Protein AF-A0A0C9RW47-F1 (afdb_monomer)

Structure (mmCIF, N/CA/C/O backbone):
data_AF-A0A0C9RW47-F1
#
_entry.id   AF-A0A0C9RW47-F1
#
loop_
_atom_site.group_PDB
_atom_site.id
_atom_site.type_symbol
_atom_site.label_atom_id
_atom_site.label_alt_id
_atom_site.label_comp_id
_atom_site.label_asym_id
_atom_site.label_entity_id
_atom_site.label_seq_id
_atom_site.pdbx_PDB_ins_code
_atom_site.Cartn_x
_atom_site.Cartn_y
_atom_site.Cartn_z
_atom_site.occupancy
_atom_site.B_iso_or_equiv
_atom_site.auth_seq_id
_atom_site.auth_comp_id
_atom_site.auth_asym_id
_atom_site.auth_atom_id
_atom_site.pdbx_PDB_model_num
ATOM 1 N N . MET A 1 1 ? -13.823 -13.206 30.958 1.00 59.66 1 MET A N 1
ATOM 2 C CA . MET A 1 1 ? -12.881 -13.662 29.910 1.00 59.66 1 MET A CA 1
ATOM 3 C C . MET A 1 1 ? -13.119 -12.969 28.564 1.00 59.66 1 MET A C 1
ATOM 5 O O . MET A 1 1 ? -12.233 -12.263 28.107 1.00 59.66 1 MET A O 1
ATOM 9 N N . TRP A 1 2 ? -14.327 -13.037 27.989 1.00 63.62 2 TRP A N 1
ATOM 10 C CA . TRP A 1 2 ? -14.666 -12.425 26.684 1.00 63.62 2 TRP A CA 1
ATOM 11 C C . TRP A 1 2 ? -14.399 -10.908 26.569 1.00 63.62 2 TRP A C 1
ATOM 13 O O . TRP A 1 2 ? -13.979 -10.423 25.523 1.00 63.62 2 TRP A O 1
ATOM 23 N N . LYS A 1 3 ? -14.598 -10.149 27.659 1.00 67.50 3 LYS A N 1
ATOM 24 C CA . LYS A 1 3 ? -14.326 -8.699 27.710 1.00 67.50 3 LYS A CA 1
ATOM 25 C C . LYS A 1 3 ? -12.837 -8.359 27.556 1.00 67.50 3 LYS A C 1
ATOM 27 O O . LYS A 1 3 ? -12.505 -7.455 26.803 1.00 67.50 3 LYS A O 1
ATOM 32 N N . MET A 1 4 ? -11.957 -9.112 28.220 1.00 70.50 4 MET A N 1
ATOM 33 C CA . MET A 1 4 ? -10.505 -8.908 28.138 1.00 70.50 4 MET A CA 1
ATOM 34 C C . MET A 1 4 ? -9.957 -9.294 26.762 1.00 70.50 4 MET A C 1
ATOM 36 O O . MET A 1 4 ? -9.106 -8.587 26.233 1.00 70.50 4 MET A O 1
ATOM 40 N N . LEU A 1 5 ? -10.500 -10.353 26.149 1.00 67.38 5 LEU A N 1
ATOM 41 C CA . LEU A 1 5 ? -10.159 -10.739 24.778 1.00 67.38 5 LEU A CA 1
ATOM 42 C C . LEU A 1 5 ? -10.554 -9.645 23.775 1.00 67.38 5 LEU A C 1
ATOM 44 O O . LEU A 1 5 ? -9.755 -9.291 22.918 1.00 67.38 5 LEU A O 1
ATOM 48 N N . ARG A 1 6 ? -11.747 -9.050 23.918 1.00 69.00 6 ARG A N 1
ATOM 49 C CA . ARG A 1 6 ? -12.183 -7.920 23.080 1.00 69.00 6 ARG A CA 1
ATOM 50 C C . ARG A 1 6 ? -11.262 -6.708 23.214 1.00 69.00 6 ARG A C 1
ATOM 52 O O . ARG A 1 6 ? -10.883 -6.137 22.201 1.00 69.00 6 ARG A O 1
ATOM 59 N N . SER A 1 7 ? -10.880 -6.342 24.439 1.00 71.25 7 SER A N 1
ATOM 60 C CA . SER A 1 7 ? -9.948 -5.234 24.687 1.00 71.25 7 SER A CA 1
ATOM 61 C C . SER A 1 7 ? -8.544 -5.519 24.150 1.00 71.25 7 SER A C 1
ATOM 63 O O . SER A 1 7 ? -7.921 -4.632 23.576 1.00 71.25 7 SER A O 1
ATOM 65 N N . CYS A 1 8 ? -8.055 -6.754 24.293 1.00 69.06 8 CYS A N 1
ATOM 66 C CA . CYS A 1 8 ? -6.771 -7.179 23.740 1.00 69.06 8 CYS A CA 1
ATOM 67 C C . CYS A 1 8 ? -6.781 -7.108 22.208 1.00 69.06 8 CYS A C 1
ATOM 69 O O . CYS A 1 8 ? -5.917 -6.461 21.626 1.00 69.06 8 CYS A O 1
ATOM 71 N N . LEU A 1 9 ? -7.808 -7.673 21.567 1.00 67.50 9 LEU A N 1
ATOM 72 C CA . LEU A 1 9 ? -7.975 -7.612 20.117 1.00 67.50 9 LEU A CA 1
ATOM 73 C C . LEU A 1 9 ? -8.092 -6.171 19.621 1.00 67.50 9 LEU A C 1
ATOM 75 O O . LEU A 1 9 ? -7.437 -5.823 18.650 1.00 67.50 9 LEU A O 1
ATOM 79 N N . GLN A 1 10 ? -8.853 -5.313 20.303 1.00 70.19 10 GLN A N 1
ATOM 80 C CA . GLN A 1 10 ? -9.004 -3.906 19.927 1.00 70.19 10 GLN A CA 1
ATOM 81 C C . GLN A 1 10 ? -7.677 -3.132 20.012 1.00 70.19 10 GLN A C 1
ATOM 83 O O . GLN A 1 10 ? -7.368 -2.346 19.118 1.00 70.19 10 GLN A O 1
ATOM 88 N N . SER A 1 11 ? -6.871 -3.377 21.048 1.00 70.06 11 SER A N 1
ATOM 89 C CA . SER A 1 11 ? -5.541 -2.772 21.198 1.00 70.06 11 SER A CA 1
ATOM 90 C C . SER A 1 11 ? -4.557 -3.272 20.141 1.00 70.06 11 SER A C 1
ATOM 92 O O . SER A 1 11 ? -3.880 -2.463 19.508 1.00 70.06 11 SER A O 1
ATOM 94 N N . THR A 1 12 ? -4.508 -4.584 19.902 1.00 70.00 12 THR A N 1
ATOM 95 C CA . THR A 1 12 ? -3.640 -5.178 18.877 1.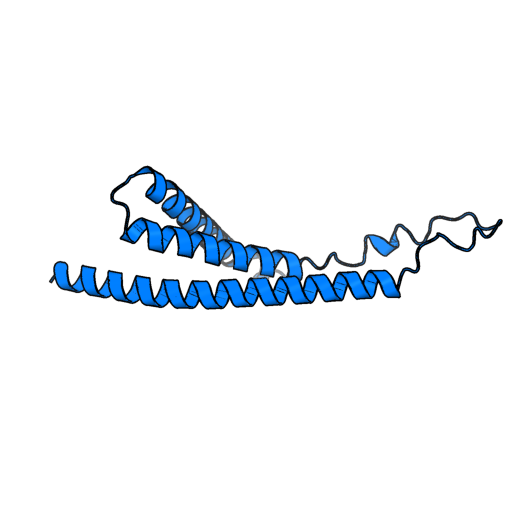00 70.00 12 THR A CA 1
ATOM 96 C C . THR A 1 12 ? -4.027 -4.688 17.488 1.00 70.00 12 THR A C 1
ATOM 98 O O . THR A 1 12 ? -3.155 -4.265 16.735 1.00 70.00 12 THR A O 1
ATOM 101 N N . LEU A 1 13 ? -5.325 -4.652 17.168 1.00 72.00 13 LEU A N 1
ATOM 102 C CA . LEU A 1 13 ? -5.812 -4.139 15.890 1.00 72.00 13 LEU A CA 1
ATOM 103 C C . LEU A 1 13 ? -5.394 -2.677 15.701 1.00 72.00 13 LEU A C 1
ATOM 105 O O . LEU A 1 13 ? -4.931 -2.323 14.629 1.00 72.00 13 LEU A O 1
ATOM 109 N N . LYS A 1 14 ? -5.479 -1.840 16.743 1.00 77.25 14 LYS A N 1
ATOM 110 C CA . LYS A 1 14 ? -5.100 -0.419 16.690 1.00 77.25 14 LYS A CA 1
ATOM 111 C C . LYS A 1 14 ? -3.601 -0.210 16.442 1.00 77.25 14 LYS A C 1
ATOM 113 O O . LYS A 1 14 ? -3.237 0.648 15.641 1.00 77.25 14 LYS A O 1
ATOM 118 N N . ILE A 1 15 ? -2.746 -1.008 17.086 1.00 77.31 15 ILE A N 1
ATOM 119 C CA . ILE A 1 15 ? -1.288 -0.981 16.875 1.00 77.31 15 ILE A CA 1
ATOM 120 C C . ILE A 1 15 ? -0.949 -1.441 15.455 1.00 77.31 15 ILE A C 1
ATOM 122 O O . ILE A 1 15 ? -0.219 -0.756 14.741 1.00 77.31 15 ILE A O 1
ATOM 126 N N . VAL A 1 16 ? -1.521 -2.567 15.024 1.00 78.31 16 VAL A N 1
ATOM 127 C CA . VAL A 1 16 ? -1.304 -3.130 13.685 1.00 78.31 16 VAL A CA 1
ATOM 128 C C . VAL A 1 16 ? -1.781 -2.154 12.606 1.00 78.31 16 VAL A C 1
ATOM 130 O O . VAL A 1 16 ? -1.038 -1.886 11.666 1.00 78.31 16 VAL A O 1
ATOM 133 N N . ASN A 1 17 ? -2.947 -1.528 12.791 1.00 82.25 17 ASN A N 1
ATOM 134 C CA . ASN A 1 17 ? -3.479 -0.494 11.901 1.00 82.25 17 ASN A CA 1
ATOM 135 C C . ASN A 1 17 ? -2.517 0.697 11.777 1.00 82.25 17 ASN A C 1
ATOM 137 O O . ASN A 1 17 ? -2.206 1.151 10.678 1.00 82.25 17 ASN A O 1
ATOM 141 N N . SER A 1 18 ? -1.979 1.172 12.903 1.00 81.25 18 SER A N 1
ATOM 142 C CA . SER A 1 18 ? -1.013 2.275 12.914 1.00 81.25 18 SER A CA 1
ATOM 143 C C . SER A 1 18 ? 0.259 1.939 12.131 1.00 81.25 18 SER A C 1
ATOM 145 O O . SER A 1 18 ? 0.734 2.762 11.349 1.00 81.25 18 SER A O 1
ATOM 147 N N . ILE A 1 19 ? 0.799 0.730 12.309 1.00 85.50 19 ILE A N 1
ATOM 148 C CA . ILE A 1 19 ? 2.008 0.280 11.606 1.00 85.50 19 ILE A CA 1
ATOM 149 C C . ILE A 1 19 ? 1.729 0.132 10.105 1.00 85.50 19 ILE A C 1
ATOM 151 O O . ILE A 1 19 ? 2.493 0.647 9.291 1.00 85.50 19 ILE A O 1
ATOM 155 N N . LEU A 1 20 ? 0.611 -0.495 9.728 1.00 86.19 20 LEU A N 1
ATOM 156 C CA . LEU A 1 20 ? 0.198 -0.663 8.330 1.00 86.19 20 LEU A CA 1
ATOM 157 C C . LEU A 1 20 ? -0.005 0.682 7.622 1.00 86.19 20 LEU A C 1
ATOM 159 O O . LEU A 1 20 ? 0.370 0.807 6.459 1.00 86.19 20 LEU A O 1
ATOM 163 N N . THR A 1 21 ? -0.516 1.703 8.321 1.00 85.81 21 THR A N 1
ATOM 164 C CA . THR A 1 21 ? -0.632 3.065 7.766 1.00 85.81 21 THR A CA 1
ATOM 165 C C . THR A 1 21 ? 0.735 3.653 7.451 1.00 85.81 21 THR A C 1
ATOM 167 O O . THR A 1 21 ? 0.939 4.198 6.370 1.00 85.81 21 THR A O 1
ATOM 170 N N . MET A 1 22 ? 1.669 3.566 8.404 1.00 89.19 22 MET A N 1
ATOM 171 C CA . MET A 1 22 ? 3.012 4.123 8.246 1.00 89.19 22 MET A CA 1
ATOM 172 C C . MET A 1 22 ? 3.761 3.430 7.111 1.00 89.19 22 MET A C 1
ATOM 174 O O . MET A 1 22 ? 4.376 4.097 6.282 1.00 89.19 22 MET A O 1
ATOM 178 N N . VAL A 1 23 ? 3.665 2.101 7.048 1.00 90.19 23 VAL A N 1
ATOM 179 C CA . VAL A 1 23 ? 4.261 1.295 5.981 1.00 90.19 23 VAL A CA 1
ATOM 180 C C . VAL A 1 23 ? 3.605 1.612 4.635 1.00 90.19 23 VAL A C 1
ATOM 182 O O . VAL A 1 23 ? 4.314 1.869 3.668 1.00 90.19 23 VAL A O 1
ATOM 185 N N . GLY A 1 24 ? 2.273 1.676 4.568 1.00 90.38 24 GLY A N 1
ATOM 186 C CA . GLY A 1 24 ? 1.539 2.033 3.351 1.00 90.38 24 GLY A CA 1
ATOM 187 C C . GLY A 1 24 ? 1.911 3.420 2.828 1.00 90.38 24 GLY A C 1
ATOM 188 O O . GLY A 1 24 ? 2.224 3.568 1.649 1.00 90.38 24 GLY A O 1
ATOM 189 N N . LEU A 1 25 ? 1.979 4.423 3.709 1.00 91.75 25 LEU A N 1
ATOM 190 C CA . LEU A 1 25 ? 2.392 5.779 3.348 1.00 91.75 25 LEU A CA 1
ATOM 191 C C . LEU A 1 25 ? 3.845 5.820 2.855 1.00 91.75 25 LEU A C 1
ATOM 193 O O . LEU A 1 25 ? 4.128 6.478 1.856 1.00 91.75 25 LEU A O 1
ATOM 197 N N . ALA A 1 26 ? 4.756 5.098 3.513 1.00 93.88 26 ALA A N 1
ATOM 198 C CA . ALA A 1 26 ? 6.147 4.994 3.082 1.00 93.88 26 ALA A CA 1
ATOM 199 C C . ALA A 1 26 ? 6.264 4.346 1.693 1.00 93.88 26 ALA A C 1
ATOM 201 O O . ALA A 1 26 ? 6.995 4.854 0.846 1.00 93.88 26 ALA A O 1
ATOM 202 N N . ILE A 1 27 ? 5.498 3.282 1.431 1.00 93.12 27 ILE A N 1
ATOM 203 C CA . ILE A 1 27 ? 5.446 2.614 0.124 1.00 93.12 27 ILE A CA 1
ATOM 204 C C . ILE A 1 27 ? 4.892 3.557 -0.950 1.00 93.12 27 ILE A C 1
ATOM 206 O O . ILE A 1 27 ? 5.467 3.632 -2.035 1.00 93.12 27 ILE A O 1
ATOM 210 N N . ILE A 1 28 ? 3.822 4.309 -0.667 1.00 94.12 28 ILE A N 1
ATOM 211 C CA . ILE A 1 28 ? 3.255 5.288 -1.611 1.00 94.12 28 ILE A CA 1
ATOM 212 C C . ILE A 1 28 ? 4.282 6.378 -1.926 1.00 94.12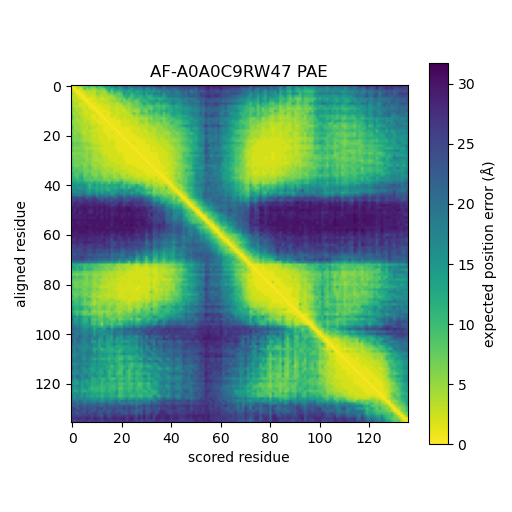 28 ILE A C 1
ATOM 214 O O . ILE A 1 28 ? 4.541 6.647 -3.096 1.00 94.12 28 ILE A O 1
ATOM 218 N N . LEU A 1 29 ? 4.897 6.982 -0.904 1.00 93.69 29 LEU A N 1
ATOM 219 C CA . LEU A 1 29 ? 5.906 8.030 -1.083 1.00 93.69 29 LEU A CA 1
ATOM 220 C C . LEU A 1 29 ? 7.109 7.526 -1.883 1.00 93.69 29 LEU A C 1
ATOM 222 O O . LEU A 1 29 ? 7.565 8.205 -2.801 1.00 93.69 29 LEU A O 1
ATOM 226 N N . TYR A 1 30 ? 7.587 6.322 -1.576 1.00 91.50 30 TYR A N 1
ATOM 227 C CA . TYR A 1 30 ? 8.685 5.692 -2.297 1.00 91.50 30 TYR A CA 1
ATOM 228 C C . TYR A 1 30 ? 8.321 5.392 -3.759 1.00 91.50 30 TYR A C 1
ATOM 230 O O . TYR A 1 30 ? 9.098 5.693 -4.663 1.00 91.50 30 TYR A O 1
ATOM 238 N N . SER A 1 31 ? 7.113 4.881 -4.010 1.00 91.56 31 SER A N 1
ATOM 239 C CA . SER A 1 31 ? 6.622 4.586 -5.363 1.00 91.56 31 SER A CA 1
ATOM 240 C C . SER A 1 31 ? 6.450 5.858 -6.196 1.00 91.56 31 SER A C 1
ATOM 242 O O . SER A 1 31 ? 6.829 5.884 -7.363 1.00 91.56 31 SER A O 1
ATOM 244 N N . LEU A 1 32 ? 5.930 6.938 -5.600 1.00 91.06 32 LEU A N 1
ATOM 245 C CA . LEU A 1 32 ? 5.821 8.247 -6.252 1.00 91.06 32 LEU A CA 1
ATOM 246 C C . LEU A 1 32 ? 7.194 8.850 -6.554 1.00 91.06 32 LEU A C 1
ATOM 248 O O . LEU A 1 32 ? 7.378 9.455 -7.608 1.00 91.06 32 LEU A O 1
ATOM 252 N N . TRP A 1 33 ? 8.161 8.676 -5.652 1.00 92.31 33 TRP A N 1
ATOM 253 C CA . TRP A 1 33 ? 9.536 9.107 -5.886 1.00 92.31 33 TRP A CA 1
ATOM 254 C C . TRP A 1 33 ? 10.168 8.350 -7.060 1.00 92.31 33 TRP A C 1
ATOM 256 O O . TRP A 1 33 ? 10.719 8.983 -7.957 1.00 92.31 33 TRP A O 1
ATOM 266 N N . MET A 1 34 ? 9.996 7.027 -7.115 1.00 87.38 34 MET A N 1
ATOM 267 C CA . MET A 1 34 ? 10.477 6.192 -8.220 1.00 87.38 34 MET A CA 1
ATOM 268 C C . MET A 1 34 ? 9.790 6.537 -9.549 1.00 87.38 34 MET A C 1
ATOM 270 O O . MET A 1 34 ? 10.447 6.610 -10.582 1.00 87.38 34 MET A O 1
ATOM 274 N N . LEU A 1 35 ? 8.483 6.822 -9.527 1.00 85.94 35 LEU A N 1
ATOM 275 C CA . LEU A 1 35 ? 7.749 7.277 -10.708 1.00 85.94 35 LEU A CA 1
ATOM 276 C C . LEU A 1 35 ? 8.261 8.639 -11.191 1.00 85.94 35 LEU A C 1
ATOM 278 O O . LEU A 1 35 ? 8.394 8.855 -12.393 1.00 85.94 35 LEU A O 1
ATOM 282 N N . LYS A 1 36 ? 8.560 9.565 -10.274 1.00 86.38 36 LYS A N 1
ATOM 283 C CA . LYS A 1 36 ? 9.140 10.868 -10.619 1.00 86.38 36 LYS A CA 1
ATOM 284 C C . LYS A 1 36 ? 10.488 10.695 -11.316 1.00 86.38 36 LYS A C 1
ATOM 286 O O . LYS A 1 36 ? 10.700 11.322 -12.347 1.00 86.38 36 LYS A O 1
ATOM 291 N N . GLU A 1 37 ? 11.360 9.855 -10.767 1.00 86.38 37 GLU A N 1
ATOM 292 C CA . GLU A 1 37 ? 12.678 9.575 -11.344 1.00 86.38 37 GLU A CA 1
ATOM 293 C C . GLU A 1 37 ? 12.553 8.980 -12.752 1.00 86.38 37 GLU A C 1
ATOM 295 O O . GLU A 1 37 ? 13.128 9.513 -13.695 1.00 86.38 37 GLU A O 1
ATOM 300 N N . TRP A 1 38 ? 11.671 7.991 -12.927 1.00 81.44 38 TRP A N 1
ATOM 301 C CA . TRP A 1 38 ? 11.393 7.380 -14.229 1.00 81.44 38 TRP A CA 1
ATOM 302 C C . TRP A 1 38 ? 10.949 8.397 -15.294 1.00 81.44 38 TRP A C 1
ATOM 304 O O . TRP A 1 38 ? 11.426 8.382 -16.427 1.00 81.44 38 TRP A O 1
ATOM 314 N N . ASN A 1 39 ? 10.043 9.313 -14.935 1.00 78.25 39 ASN A N 1
ATOM 315 C CA . ASN A 1 39 ? 9.585 10.358 -15.858 1.00 78.25 39 ASN A CA 1
ATOM 316 C C . ASN A 1 39 ? 10.707 11.345 -16.226 1.00 78.25 39 ASN A C 1
ATOM 318 O O . ASN A 1 39 ? 10.727 11.871 -17.340 1.00 78.25 39 ASN A O 1
ATOM 322 N N . LEU A 1 40 ? 11.636 11.609 -15.303 1.00 77.62 40 LEU A N 1
ATOM 323 C CA . LEU A 1 40 ? 12.790 12.471 -15.558 1.00 77.62 40 LEU A CA 1
ATOM 324 C C . LEU A 1 40 ? 13.784 11.788 -16.503 1.00 77.62 40 LEU A C 1
ATOM 326 O O . LEU A 1 40 ? 14.240 12.423 -17.454 1.00 77.62 40 LEU A O 1
ATOM 330 N N . GLU A 1 41 ? 14.056 10.499 -16.314 1.00 66.56 41 GLU A N 1
ATOM 331 C CA . GLU A 1 41 ? 14.918 9.722 -17.210 1.00 66.56 41 GLU A CA 1
ATOM 332 C C . GLU A 1 41 ? 14.344 9.641 -18.632 1.00 66.56 41 GLU A C 1
ATOM 334 O O . GLU A 1 41 ? 15.072 9.881 -19.597 1.00 66.56 41 GLU A O 1
ATOM 339 N N . GLU A 1 42 ? 13.032 9.421 -18.788 1.00 62.94 42 GLU A N 1
ATOM 340 C CA . GLU A 1 42 ? 12.388 9.428 -20.110 1.00 62.94 42 GLU A CA 1
ATOM 341 C C . GLU A 1 42 ? 12.513 10.797 -20.803 1.00 62.94 42 GLU A C 1
ATOM 343 O O . GLU A 1 42 ? 12.760 10.862 -22.009 1.00 62.94 42 GLU A O 1
ATOM 348 N N . SER A 1 43 ? 12.418 11.896 -20.047 1.00 58.28 43 SER A N 1
ATOM 349 C CA . SER A 1 43 ? 12.559 13.256 -20.587 1.00 58.28 43 SER A CA 1
ATOM 350 C C . SER A 1 43 ? 13.988 13.613 -21.022 1.00 58.28 43 SER A C 1
ATOM 352 O O . SER A 1 43 ? 14.165 14.412 -21.943 1.00 58.28 43 SER A O 1
ATOM 354 N N . VAL A 1 44 ? 15.007 13.015 -20.392 1.00 63.69 44 VAL A N 1
ATOM 355 C CA . VAL A 1 44 ? 16.426 13.214 -20.739 1.00 63.69 44 VAL A CA 1
ATOM 356 C C . VAL A 1 44 ? 16.841 12.312 -21.904 1.00 63.69 44 VAL A C 1
ATOM 358 O O . VAL A 1 44 ? 17.578 12.751 -22.786 1.00 63.69 44 VAL A O 1
ATOM 361 N N . VAL A 1 45 ? 16.358 11.067 -21.938 1.00 62.41 45 VAL A N 1
ATOM 362 C CA . VAL A 1 45 ? 16.691 10.078 -22.979 1.00 62.41 45 VAL A CA 1
ATOM 363 C C . VAL A 1 45 ? 15.911 10.319 -24.278 1.00 62.41 45 VAL A C 1
ATOM 365 O O . VAL A 1 45 ? 16.421 10.025 -25.360 1.00 62.41 45 VAL A O 1
ATOM 368 N N . ARG A 1 46 ? 14.706 10.902 -24.215 1.00 54.47 46 ARG A N 1
ATOM 369 C CA . ARG A 1 46 ? 13.907 11.277 -25.390 1.00 54.47 46 ARG A CA 1
ATOM 370 C C . ARG A 1 46 ? 13.792 12.806 -25.484 1.00 54.47 46 ARG A C 1
ATOM 372 O O . ARG A 1 46 ? 12.753 13.353 -25.107 1.00 54.47 46 ARG A O 1
ATOM 379 N N . PRO A 1 47 ? 14.797 13.528 -26.025 1.00 55.81 47 PRO A N 1
ATOM 380 C CA . PRO A 1 47 ? 14.592 14.926 -26.362 1.00 55.81 47 PRO A CA 1
ATOM 381 C C . PRO A 1 47 ? 13.463 14.969 -27.391 1.00 55.81 47 PRO A C 1
ATOM 383 O O . PRO A 1 47 ? 13.536 14.329 -28.443 1.00 55.81 47 PRO A O 1
ATOM 386 N N . GLY A 1 48 ? 12.385 15.672 -27.044 1.00 51.72 48 GLY A N 1
ATOM 387 C CA . GLY A 1 48 ? 11.245 15.878 -27.920 1.00 51.72 48 GLY A CA 1
ATOM 388 C C . GLY A 1 48 ? 11.707 16.218 -29.335 1.00 51.72 48 GLY A C 1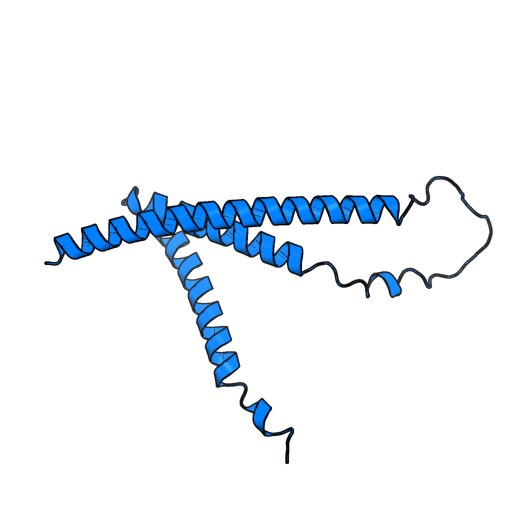
ATOM 389 O O . GLY A 1 48 ? 12.517 17.119 -29.557 1.00 51.72 48 GLY A O 1
ATOM 390 N N . ASN A 1 49 ? 11.155 15.461 -30.268 1.00 52.47 49 ASN A N 1
ATOM 391 C CA . ASN A 1 49 ? 10.972 15.645 -31.705 1.00 52.47 49 ASN A CA 1
ATOM 392 C C . ASN A 1 49 ? 10.505 17.052 -32.165 1.00 52.47 49 ASN A C 1
ATOM 394 O O . ASN A 1 49 ? 9.840 17.180 -33.192 1.00 52.47 49 ASN A O 1
ATOM 398 N N . ASN A 1 50 ? 10.875 18.122 -31.462 1.00 53.50 50 ASN A N 1
ATOM 399 C CA . ASN A 1 50 ? 10.383 19.475 -31.691 1.00 53.50 50 ASN A CA 1
ATOM 400 C C . ASN A 1 50 ? 11.395 20.387 -32.398 1.00 53.50 50 ASN A C 1
ATOM 402 O O . ASN A 1 50 ? 11.019 21.507 -32.726 1.00 53.50 50 ASN A O 1
ATOM 406 N N . LEU A 1 51 ? 12.662 19.991 -32.608 1.00 59.59 51 LEU A N 1
ATOM 407 C CA . LEU A 1 51 ? 13.677 20.943 -33.103 1.00 59.59 51 LEU A CA 1
ATOM 408 C C . LEU A 1 51 ? 14.613 20.492 -34.228 1.00 59.59 51 LEU A C 1
ATOM 410 O O . LEU A 1 51 ? 15.438 21.295 -34.647 1.00 59.59 51 LEU A O 1
ATOM 414 N N . VAL A 1 52 ? 14.438 19.314 -34.831 1.00 48.59 52 VAL A N 1
ATOM 415 C CA . VAL A 1 52 ? 15.005 19.054 -36.168 1.00 48.59 52 VAL A CA 1
ATOM 416 C C . VAL A 1 52 ? 14.045 18.165 -36.953 1.00 48.59 52 VAL A C 1
ATOM 418 O O . VAL A 1 52 ? 14.003 16.953 -36.774 1.00 48.59 52 VAL A O 1
ATOM 421 N N . LYS A 1 53 ? 13.269 18.768 -37.858 1.00 42.50 53 LYS A N 1
ATOM 422 C CA . LYS A 1 53 ? 12.643 18.038 -38.964 1.00 42.50 53 LYS A CA 1
ATOM 423 C C . LYS A 1 53 ? 13.756 17.708 -39.959 1.00 42.50 53 LYS A C 1
ATOM 425 O O . LYS A 1 53 ? 14.074 18.532 -40.813 1.00 42.50 53 LYS A O 1
ATOM 430 N N . THR A 1 54 ? 14.394 16.546 -39.827 1.00 48.06 54 THR A N 1
ATOM 431 C CA . THR A 1 54 ? 15.269 16.036 -40.890 1.00 48.06 54 THR A CA 1
ATOM 432 C C . THR A 1 54 ? 14.391 15.680 -42.103 1.00 48.06 54 THR A C 1
ATOM 434 O O . THR A 1 54 ? 13.349 15.046 -41.927 1.00 48.06 54 THR A O 1
ATOM 437 N N . PRO A 1 55 ? 14.727 16.099 -43.342 1.00 45.34 55 PRO A N 1
ATOM 438 C CA . PRO A 1 55 ? 13.834 15.912 -44.492 1.00 45.34 55 PRO A CA 1
ATOM 439 C C . PRO A 1 55 ? 13.812 14.487 -45.055 1.00 45.34 55 PRO A C 1
ATOM 441 O O . PRO A 1 55 ? 13.135 14.244 -46.051 1.00 45.34 55 PRO A O 1
ATOM 444 N N . PHE A 1 56 ? 14.586 13.555 -44.501 1.00 56.09 56 PHE A N 1
ATOM 445 C CA . PHE A 1 56 ? 14.863 12.308 -45.195 1.00 56.09 56 PHE A CA 1
ATOM 446 C C . PHE A 1 56 ? 15.253 11.202 -44.217 1.00 56.09 56 PHE A C 1
ATOM 448 O O . PHE A 1 56 ? 16.422 11.050 -43.903 1.00 56.09 56 PHE A O 1
ATOM 455 N N . GLU A 1 57 ? 14.272 10.451 -43.725 1.00 47.56 57 GLU A N 1
ATOM 456 C CA . GLU A 1 57 ? 14.399 8.997 -43.568 1.00 47.56 57 GLU A CA 1
ATOM 457 C C . GLU A 1 57 ? 13.043 8.400 -43.185 1.00 47.56 57 GLU A C 1
ATOM 459 O O . GLU A 1 57 ? 12.548 8.534 -42.068 1.00 47.56 57 GLU A O 1
ATOM 464 N N . GLY A 1 58 ? 12.418 7.730 -44.150 1.00 55.44 58 GLY A N 1
ATOM 465 C CA . GLY A 1 58 ? 11.377 6.766 -43.852 1.00 55.44 58 GLY A CA 1
ATOM 466 C C . GLY A 1 58 ? 12.013 5.474 -43.350 1.00 55.44 58 GLY A C 1
ATOM 467 O O . GLY A 1 58 ? 12.629 4.767 -44.140 1.00 55.44 58 GLY A O 1
ATOM 468 N N . ARG A 1 59 ? 11.799 5.125 -42.076 1.00 47.69 59 ARG A N 1
ATOM 469 C CA . ARG A 1 59 ? 11.306 3.792 -41.680 1.00 47.69 59 ARG A CA 1
ATOM 470 C C . ARG A 1 59 ? 10.915 3.716 -40.191 1.00 47.69 59 ARG A C 1
ATOM 472 O O . ARG A 1 59 ? 11.657 4.191 -39.335 1.00 47.69 59 ARG A O 1
ATOM 479 N N . PRO A 1 60 ? 9.793 3.048 -39.861 1.00 49.06 60 PRO A N 1
ATOM 480 C CA . PRO A 1 60 ? 9.331 2.831 -38.496 1.00 49.06 60 PRO A CA 1
ATOM 481 C C . PRO A 1 60 ? 9.941 1.535 -37.943 1.00 49.06 60 PRO A C 1
ATOM 483 O O . PRO A 1 60 ? 9.336 0.474 -38.039 1.00 49.06 60 PRO A O 1
ATOM 486 N N . PHE A 1 61 ? 11.158 1.594 -37.402 1.00 43.69 61 PHE A N 1
ATOM 487 C CA . PHE A 1 61 ? 11.750 0.440 -36.699 1.00 43.69 61 PHE A CA 1
ATOM 488 C C . PHE A 1 61 ? 11.983 0.700 -35.201 1.00 43.69 61 PHE A C 1
ATOM 490 O O . PHE A 1 61 ? 12.074 -0.237 -34.419 1.00 43.69 61 PHE A O 1
ATOM 497 N N . GLY A 1 62 ? 11.981 1.966 -34.768 1.00 46.53 62 GLY A N 1
ATOM 498 C CA . GLY A 1 62 ? 12.140 2.340 -33.354 1.00 46.53 62 GLY A CA 1
ATOM 499 C C . GLY A 1 62 ? 10.863 2.271 -32.507 1.00 46.53 62 GLY A C 1
ATOM 500 O O . GLY A 1 62 ? 10.933 2.409 -31.290 1.00 46.53 62 GLY A O 1
ATOM 501 N N . GLN A 1 63 ? 9.695 2.065 -33.125 1.00 45.81 63 GLN A N 1
ATOM 502 C CA . GLN A 1 63 ? 8.418 2.050 -32.402 1.00 45.81 63 GLN A CA 1
ATOM 503 C C . GLN A 1 63 ? 8.066 0.661 -31.845 1.00 45.81 63 GLN A C 1
ATOM 505 O O . GLN A 1 63 ? 7.425 0.592 -30.807 1.00 45.81 63 GLN A O 1
ATOM 510 N N . HIS A 1 64 ? 8.550 -0.425 -32.465 1.00 41.19 64 HIS A N 1
ATOM 511 C CA . HIS A 1 64 ? 8.307 -1.798 -31.992 1.00 41.19 64 HIS A CA 1
ATOM 512 C C . HIS A 1 64 ? 9.206 -2.182 -30.805 1.00 41.19 64 HIS A C 1
ATOM 514 O O . HIS A 1 64 ? 8.783 -2.909 -29.921 1.00 41.19 64 HIS A O 1
ATOM 520 N N . LEU A 1 65 ? 10.423 -1.629 -30.725 1.00 48.78 65 LEU A N 1
ATOM 521 C CA . LEU A 1 65 ? 11.324 -1.863 -29.586 1.00 48.78 65 LEU A CA 1
ATOM 522 C C . LEU A 1 65 ? 10.905 -1.104 -28.313 1.00 48.78 65 LEU A C 1
ATOM 524 O O . LEU A 1 65 ? 11.465 -1.328 -27.245 1.00 48.78 65 LEU A O 1
ATOM 528 N N . SER A 1 66 ? 9.945 -0.178 -28.428 1.00 45.62 66 SER A N 1
ATOM 529 C CA . SER A 1 66 ? 9.378 0.542 -27.280 1.00 45.62 66 SER A CA 1
ATOM 530 C C . SER A 1 66 ? 8.281 -0.258 -26.568 1.00 45.62 66 SER A C 1
ATOM 532 O O . SER A 1 66 ? 7.950 0.075 -25.434 1.00 45.62 66 SER A O 1
ATOM 534 N N . ASP A 1 67 ? 7.738 -1.305 -27.203 1.00 48.78 67 ASP A N 1
ATOM 535 C CA . ASP A 1 67 ? 6.816 -2.246 -26.554 1.00 48.78 67 ASP A CA 1
ATOM 536 C C . ASP A 1 67 ? 7.564 -3.259 -25.660 1.00 48.78 67 ASP A C 1
ATOM 538 O O . ASP A 1 67 ? 6.965 -3.821 -24.743 1.00 48.78 67 ASP A O 1
ATOM 542 N N . ASP A 1 68 ? 8.876 -3.433 -25.882 1.00 49.72 68 ASP A N 1
ATOM 543 C CA . ASP A 1 68 ? 9.750 -4.368 -25.155 1.00 49.72 68 ASP A CA 1
ATOM 544 C C . ASP A 1 68 ? 10.462 -3.761 -23.940 1.00 49.72 68 ASP A C 1
ATOM 546 O O . ASP A 1 68 ? 11.091 -4.499 -23.181 1.00 49.72 68 ASP A O 1
ATOM 550 N N . LEU A 1 69 ? 10.382 -2.443 -23.705 1.00 56.47 69 LEU A N 1
ATOM 551 C CA . LEU A 1 69 ? 10.773 -1.922 -22.396 1.00 56.47 69 LEU A CA 1
ATOM 552 C C . LEU A 1 69 ? 9.634 -2.300 -21.448 1.00 56.47 69 LEU A C 1
ATOM 554 O O . LEU A 1 69 ? 8.549 -1.722 -21.579 1.00 56.47 69 LEU A O 1
ATOM 558 N N . PRO A 1 70 ? 9.814 -3.277 -20.533 1.00 58.91 70 PRO A N 1
ATOM 559 C CA . PRO A 1 70 ? 8.734 -3.674 -19.655 1.00 58.91 70 PRO A CA 1
ATOM 560 C C . PRO A 1 70 ? 8.317 -2.420 -18.900 1.00 58.91 70 PRO A C 1
ATOM 562 O O . PRO A 1 70 ? 9.085 -1.899 -18.087 1.00 58.91 70 PRO A O 1
ATOM 565 N N . ARG A 1 71 ? 7.109 -1.914 -19.202 1.00 60.19 71 ARG A N 1
ATOM 566 C CA . ARG A 1 71 ? 6.450 -0.882 -18.394 1.00 60.19 71 ARG A CA 1
ATOM 567 C C . ARG A 1 71 ? 6.721 -1.266 -16.948 1.00 60.19 71 ARG A C 1
ATOM 569 O O . ARG A 1 71 ? 6.490 -2.441 -16.646 1.00 60.19 71 ARG A O 1
ATOM 576 N N . PRO A 1 72 ? 7.248 -0.363 -16.100 1.00 73.19 72 PRO A N 1
ATOM 577 C CA . PRO A 1 72 ? 7.766 -0.721 -14.787 1.00 73.19 72 PRO A CA 1
ATOM 578 C C . PRO A 1 72 ? 6.588 -1.087 -13.883 1.00 73.19 72 PRO A C 1
ATOM 580 O O . PRO A 1 72 ? 6.121 -0.318 -13.050 1.00 73.19 72 PRO A O 1
ATOM 583 N N . TRP A 1 73 ? 6.058 -2.283 -14.113 1.00 82.00 73 TRP A N 1
ATOM 584 C CA . TRP A 1 73 ? 4.875 -2.873 -13.516 1.00 82.00 73 TRP A CA 1
ATOM 585 C C . TRP A 1 73 ? 5.067 -2.951 -12.009 1.00 82.00 73 TRP A C 1
ATOM 587 O O . TRP A 1 73 ? 4.136 -2.677 -11.264 1.00 82.00 73 TRP A O 1
ATOM 597 N N . PHE A 1 74 ? 6.314 -3.173 -11.588 1.00 82.75 74 PHE A N 1
ATOM 598 C CA . PHE A 1 74 ? 6.799 -3.029 -10.225 1.00 82.75 74 PHE A CA 1
ATOM 59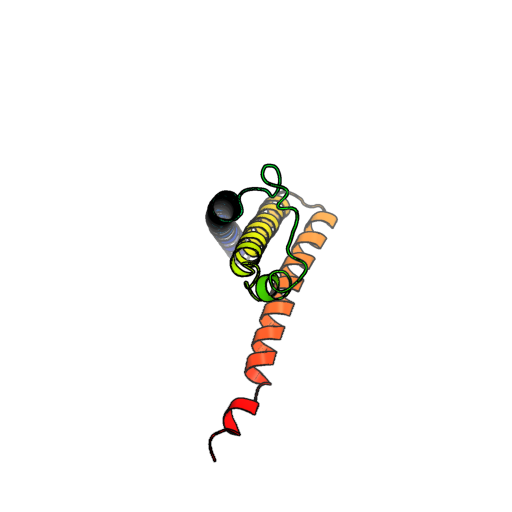9 C C . PHE A 1 74 ? 6.371 -1.699 -9.574 1.00 82.75 74 PHE A C 1
ATOM 601 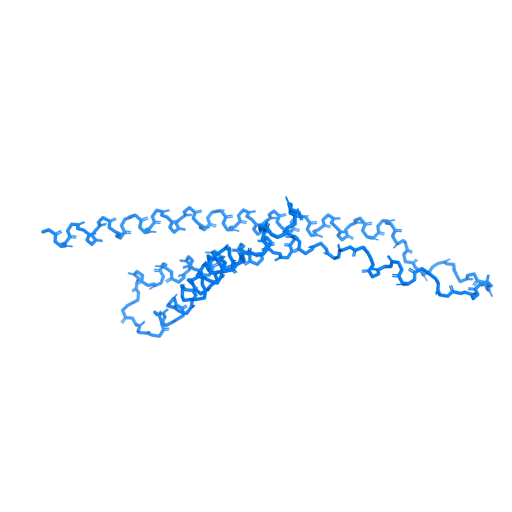O O . PHE A 1 74 ? 5.802 -1.704 -8.494 1.00 82.75 74 PHE A O 1
ATOM 608 N N . ILE A 1 75 ? 6.533 -0.543 -10.222 1.00 86.81 75 ILE A N 1
ATOM 609 C CA . ILE A 1 75 ? 6.147 0.747 -9.614 1.00 86.81 75 ILE A CA 1
ATOM 610 C C . ILE A 1 75 ? 4.638 0.786 -9.329 1.00 86.81 75 ILE A C 1
ATOM 612 O O . ILE A 1 75 ? 4.207 1.213 -8.258 1.00 86.81 75 ILE A O 1
ATOM 616 N N . TYR A 1 76 ? 3.829 0.291 -10.267 1.00 84.75 76 TYR A N 1
ATOM 617 C CA . TYR A 1 76 ? 2.374 0.264 -10.134 1.00 84.75 76 TYR A CA 1
ATOM 618 C C . TYR A 1 76 ? 1.886 -0.766 -9.112 1.00 84.75 76 TYR A C 1
ATOM 620 O O . TYR A 1 76 ? 0.910 -0.498 -8.411 1.00 84.75 76 TYR A O 1
ATOM 628 N N . THR A 1 77 ? 2.554 -1.916 -8.982 1.00 87.06 77 THR A N 1
ATOM 629 C CA . THR A 1 77 ? 2.204 -2.916 -7.965 1.00 87.06 77 THR A CA 1
ATOM 630 C C . THR A 1 77 ? 2.521 -2.407 -6.565 1.00 87.06 77 THR A C 1
ATOM 632 O O . THR A 1 77 ? 1.657 -2.495 -5.695 1.00 87.06 77 THR A O 1
ATOM 635 N N . PHE A 1 78 ? 3.687 -1.791 -6.344 1.00 86.44 78 PHE A N 1
ATOM 636 C CA . PHE A 1 78 ? 4.029 -1.182 -5.053 1.00 86.44 78 PHE A CA 1
ATOM 637 C C . PHE A 1 78 ? 3.079 -0.036 -4.699 1.00 86.44 78 PHE A C 1
ATOM 639 O O . PHE A 1 78 ? 2.572 0.019 -3.577 1.00 86.44 78 PHE A O 1
ATOM 646 N N . LEU A 1 79 ? 2.739 0.816 -5.668 1.00 90.50 79 LEU A N 1
ATOM 647 C CA . LEU A 1 79 ? 1.757 1.879 -5.473 1.00 90.50 79 LEU A CA 1
ATOM 648 C C . LEU A 1 79 ? 0.368 1.319 -5.121 1.00 90.50 79 LEU A C 1
ATOM 650 O O . LEU A 1 79 ? -0.263 1.783 -4.171 1.00 90.50 79 LEU A O 1
ATOM 654 N N . GLY A 1 80 ? -0.095 0.29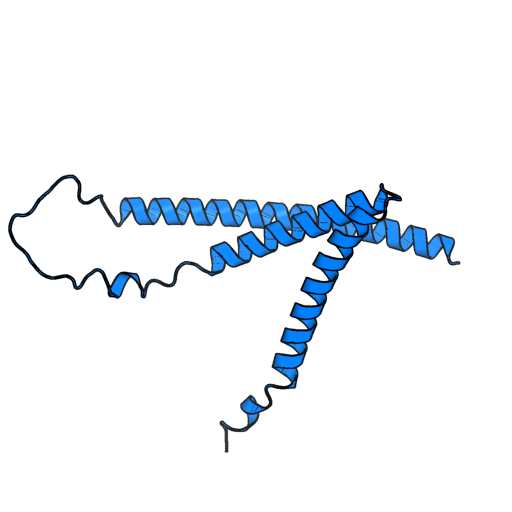9 -5.848 1.00 87.69 80 GLY A N 1
ATOM 655 C CA . GLY A 1 80 ? -1.381 -0.358 -5.608 1.00 87.69 80 GLY A CA 1
ATOM 656 C C . GLY A 1 80 ? -1.455 -1.046 -4.243 1.00 87.69 80 GLY A C 1
ATOM 657 O O . GLY A 1 80 ? -2.464 -0.916 -3.543 1.00 87.69 80 GLY A O 1
ATOM 658 N N . ILE A 1 81 ? -0.377 -1.715 -3.821 1.00 87.62 81 ILE A N 1
ATOM 659 C CA . ILE A 1 81 ? -0.249 -2.308 -2.483 1.00 87.62 81 ILE A CA 1
ATOM 660 C C . ILE A 1 81 ? -0.336 -1.210 -1.418 1.00 87.62 81 ILE A C 1
ATOM 662 O O . ILE A 1 81 ? -1.142 -1.324 -0.497 1.00 87.62 81 ILE A O 1
ATOM 666 N N . GLY A 1 82 ? 0.419 -0.118 -1.566 1.00 89.62 82 GLY A N 1
ATOM 667 C CA . GLY A 1 82 ? 0.394 1.009 -0.629 1.00 89.62 82 GLY A CA 1
ATOM 668 C C . GLY A 1 82 ? -1.000 1.628 -0.465 1.00 89.62 82 GLY A C 1
ATOM 669 O O . GLY A 1 82 ? -1.469 1.802 0.660 1.00 89.62 82 GLY A O 1
ATOM 670 N N . ILE A 1 83 ? -1.707 1.887 -1.572 1.00 88.12 83 ILE A N 1
ATOM 671 C CA . ILE A 1 83 ? -3.085 2.415 -1.555 1.00 88.12 83 ILE A CA 1
ATOM 672 C C . ILE A 1 83 ? -4.036 1.433 -0.864 1.00 88.12 83 ILE A C 1
ATOM 674 O O . ILE A 1 83 ? -4.841 1.839 -0.024 1.00 88.12 83 ILE A O 1
ATOM 678 N N . SER A 1 84 ? -3.924 0.141 -1.172 1.00 85.38 84 SER A N 1
ATOM 679 C CA . SER A 1 84 ? -4.761 -0.898 -0.564 1.00 85.38 84 SER A CA 1
ATOM 680 C C . SER A 1 84 ? -4.556 -0.966 0.952 1.00 85.38 84 SER A C 1
ATOM 682 O O . SER A 1 84 ? -5.535 -0.982 1.697 1.00 85.38 84 SER A O 1
ATOM 684 N N . LEU A 1 85 ? -3.305 -0.909 1.427 1.00 83.50 85 LEU A N 1
ATOM 685 C CA . LEU A 1 85 ? -2.968 -0.866 2.857 1.00 83.50 85 LEU A CA 1
ATOM 686 C C . LEU A 1 85 ? -3.573 0.359 3.557 1.00 83.50 85 LEU A C 1
ATOM 688 O O . LEU A 1 85 ? -4.100 0.237 4.668 1.00 83.50 85 LEU A O 1
ATOM 692 N N . CYS A 1 86 ? -3.565 1.523 2.903 1.00 82.62 86 CYS A N 1
ATOM 693 C CA . CYS A 1 86 ? -4.220 2.723 3.420 1.00 82.62 86 CYS A CA 1
ATOM 694 C C . CYS A 1 86 ? -5.746 2.558 3.506 1.00 82.62 86 CYS A C 1
ATOM 696 O O . CYS A 1 86 ? -6.328 2.896 4.534 1.00 82.62 86 CYS A O 1
ATOM 698 N N . LEU A 1 87 ? -6.402 1.994 2.487 1.00 79.25 87 LEU A N 1
ATOM 699 C CA . LEU A 1 87 ? -7.858 1.785 2.482 1.00 79.25 87 LEU A CA 1
ATOM 700 C C . LEU A 1 87 ? -8.317 0.771 3.536 1.00 79.25 87 LEU A C 1
ATOM 702 O O . LEU A 1 87 ? -9.300 1.022 4.242 1.00 79.25 87 LEU A O 1
ATOM 706 N N . ILE A 1 88 ? -7.586 -0.337 3.689 1.00 78.38 88 ILE A N 1
ATOM 707 C CA . ILE A 1 88 ? -7.817 -1.331 4.750 1.00 78.38 88 ILE A CA 1
ATOM 708 C C . ILE A 1 88 ? -7.726 -0.647 6.113 1.00 78.38 88 ILE A C 1
ATOM 710 O O . ILE A 1 88 ? -8.585 -0.839 6.977 1.00 78.38 88 ILE A O 1
ATOM 714 N N . THR A 1 89 ? -6.725 0.217 6.275 1.00 78.12 89 THR A N 1
ATOM 715 C CA . THR A 1 89 ? -6.475 0.901 7.535 1.00 78.12 89 THR A CA 1
ATOM 716 C C . THR A 1 89 ? -7.543 1.941 7.874 1.00 78.12 89 THR A C 1
ATOM 718 O O . THR A 1 89 ? -8.054 1.974 9.001 1.00 78.12 89 THR A O 1
ATOM 721 N N . CYS A 1 90 ? -7.898 2.797 6.912 1.00 69.31 90 CYS A N 1
ATOM 722 C CA . CYS A 1 90 ? -8.953 3.796 7.073 1.00 69.31 90 CYS A CA 1
ATOM 723 C C . CYS A 1 90 ? -10.278 3.118 7.434 1.00 69.31 90 CYS A C 1
ATOM 725 O O . CYS A 1 90 ? -10.968 3.560 8.350 1.00 69.31 90 CYS A O 1
ATOM 727 N N . SER A 1 91 ? -10.582 1.986 6.794 1.00 74.06 91 SER A N 1
ATOM 728 C CA . SER A 1 91 ? -11.767 1.182 7.102 1.00 74.06 91 SER A CA 1
ATOM 729 C C . SER A 1 91 ? -11.717 0.597 8.520 1.00 74.06 91 SER A C 1
ATOM 731 O O . SER A 1 91 ? -12.727 0.611 9.217 1.00 74.06 91 SER A O 1
ATOM 733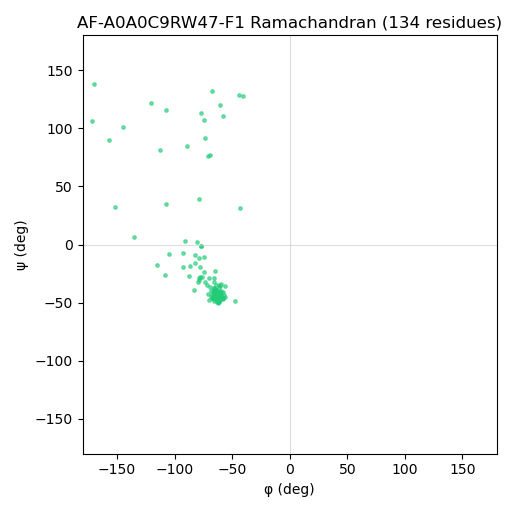 N N . GLY A 1 92 ? -10.546 0.153 8.992 1.00 72.56 92 GLY A N 1
ATOM 734 C CA . GLY A 1 92 ? -10.348 -0.347 10.359 1.00 72.56 92 GLY A CA 1
ATOM 735 C C . GLY A 1 92 ? -10.534 0.718 11.448 1.00 72.56 92 GLY A C 1
ATOM 736 O O . GLY A 1 92 ? -11.116 0.430 12.495 1.00 72.56 92 GLY A O 1
ATOM 737 N N . HIS A 1 93 ? -10.106 1.963 11.199 1.00 66.25 93 HIS A N 1
ATOM 738 C CA . HIS A 1 93 ? -10.330 3.078 12.131 1.00 66.25 93 HIS A CA 1
ATOM 739 C C . HIS A 1 93 ? -11.818 3.457 12.203 1.00 66.25 93 HIS A C 1
ATOM 741 O O . HIS A 1 93 ? -12.349 3.679 13.288 1.00 66.25 93 HIS A O 1
ATOM 747 N N . ILE A 1 94 ? -12.517 3.453 11.063 1.00 63.69 94 ILE A N 1
ATOM 748 C CA . ILE A 1 94 ? -13.951 3.768 10.984 1.00 63.69 94 ILE A CA 1
ATOM 749 C C . ILE A 1 94 ? -14.814 2.618 11.540 1.00 63.69 94 ILE A C 1
ATOM 751 O O . ILE A 1 94 ? -15.844 2.869 12.163 1.00 63.69 94 ILE A O 1
ATOM 755 N N . ALA A 1 95 ? -14.394 1.356 11.405 1.00 63.16 95 ALA A N 1
ATOM 756 C CA . ALA A 1 95 ? -15.067 0.206 12.019 1.00 63.16 95 ALA A CA 1
ATOM 757 C C . ALA A 1 95 ? -14.992 0.223 13.556 1.00 63.16 95 ALA A C 1
ATOM 759 O O . ALA A 1 95 ? -15.889 -0.283 14.228 1.00 63.16 95 ALA A O 1
ATOM 760 N N . ALA A 1 96 ? -13.940 0.822 14.122 1.00 60.94 96 ALA A N 1
ATOM 761 C CA . ALA A 1 96 ? -13.824 1.009 15.565 1.00 60.94 96 ALA A CA 1
ATOM 762 C C . ALA A 1 96 ? -14.745 2.123 16.102 1.00 60.94 96 ALA A C 1
ATOM 764 O O . ALA A 1 96 ? -15.082 2.100 17.285 1.00 60.94 96 ALA A O 1
ATOM 765 N N . GLU A 1 97 ? -15.142 3.078 15.253 1.00 58.12 97 GLU A N 1
ATOM 766 C CA . GLU A 1 97 ? -15.872 4.292 15.648 1.00 58.12 97 GLU A CA 1
ATOM 767 C C . GLU A 1 97 ? -17.350 4.289 15.212 1.00 58.12 97 GLU A C 1
ATOM 769 O O . GLU A 1 97 ? -18.192 4.897 15.870 1.00 58.12 97 GLU A O 1
ATOM 774 N N . THR A 1 98 ? -17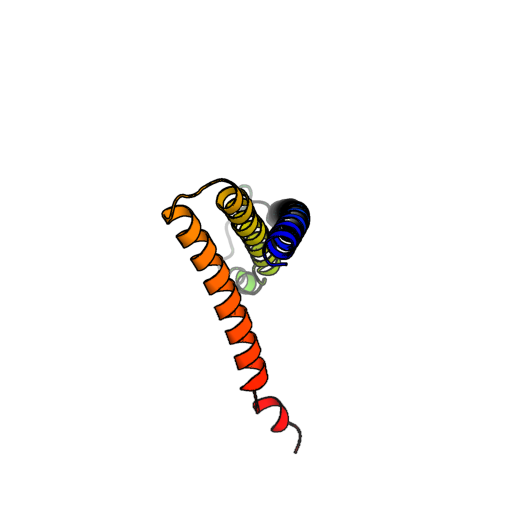.708 3.560 14.149 1.00 52.81 98 THR A N 1
ATOM 775 C CA . THR A 1 98 ? -19.068 3.561 13.593 1.00 52.81 98 THR A CA 1
ATOM 776 C C . THR A 1 98 ? -19.806 2.259 13.891 1.00 52.81 98 THR A C 1
ATOM 778 O O . THR A 1 98 ? -19.486 1.185 13.391 1.00 52.81 98 THR A O 1
ATOM 781 N N . ALA A 1 99 ? -20.884 2.359 14.664 1.00 53.94 99 ALA A N 1
ATOM 782 C CA . ALA A 1 99 ? -21.907 1.321 14.759 1.00 53.94 99 ALA A CA 1
ATOM 783 C C . ALA A 1 99 ? -22.870 1.368 13.545 1.00 53.94 99 ALA A C 1
ATOM 785 O O . ALA A 1 99 ? -24.075 1.215 13.720 1.00 53.94 99 ALA A O 1
ATOM 786 N N . ASN A 1 100 ? -22.370 1.629 12.325 1.00 54.38 100 ASN A N 1
ATOM 787 C CA . ASN A 1 100 ? -23.195 1.806 11.120 1.00 54.38 100 ASN A CA 1
ATOM 788 C C . ASN A 1 100 ? -22.841 0.772 10.029 1.00 54.38 100 ASN A C 1
ATOM 790 O O . ASN A 1 100 ? -21.707 0.693 9.559 1.00 54.38 100 ASN A O 1
ATOM 794 N N . GLY A 1 101 ? -23.832 -0.020 9.603 1.00 54.62 101 GLY A N 1
ATOM 795 C CA . GLY A 1 101 ? -23.634 -1.269 8.845 1.00 54.62 101 GLY A CA 1
ATOM 796 C C . GLY A 1 101 ? -23.017 -1.154 7.441 1.00 54.62 101 GLY A C 1
ATOM 797 O O . GLY A 1 101 ? -22.408 -2.111 6.972 1.00 54.62 101 GLY A O 1
ATOM 798 N N . HIS A 1 102 ? -23.108 0.001 6.772 1.00 57.47 102 HIS A N 1
ATOM 799 C CA . HIS A 1 102 ? -22.620 0.152 5.390 1.00 57.47 102 HIS A CA 1
ATOM 800 C C . HIS A 1 102 ? -21.092 0.309 5.285 1.00 57.47 102 HIS A C 1
ATOM 802 O O . HIS A 1 102 ? -20.496 -0.105 4.292 1.00 57.47 102 HIS A O 1
ATOM 808 N N . CYS A 1 103 ? -20.438 0.852 6.318 1.00 53.22 103 CYS A N 1
ATOM 809 C CA . CYS A 1 103 ? -18.979 1.006 6.349 1.00 53.22 103 CYS A CA 1
ATOM 810 C C . CYS A 1 103 ? -18.268 -0.330 6.645 1.00 53.22 103 CYS A C 1
ATOM 812 O O . CYS A 1 103 ? -17.182 -0.599 6.130 1.00 53.22 103 CYS A O 1
ATOM 814 N N . LEU A 1 104 ? -18.950 -1.225 7.371 1.00 56.94 104 LEU A N 1
ATOM 815 C CA . LEU A 1 104 ? -18.522 -2.610 7.570 1.00 56.94 104 LEU A CA 1
ATOM 816 C C . LEU A 1 104 ? -18.514 -3.397 6.248 1.00 56.94 104 LEU A C 1
ATOM 818 O O . LEU A 1 104 ? -17.631 -4.218 6.037 1.00 56.94 104 LEU A O 1
ATOM 822 N N . SER A 1 105 ? -19.454 -3.125 5.334 1.00 57.75 105 SER A N 1
ATOM 823 C CA . SER A 1 105 ? -19.521 -3.811 4.036 1.00 57.75 105 SER A CA 1
ATOM 824 C C . SER A 1 105 ? -18.275 -3.566 3.186 1.00 57.75 105 SER A C 1
ATOM 826 O O . SER A 1 105 ? -17.743 -4.518 2.626 1.00 57.75 105 SER A O 1
ATOM 828 N N . CYS A 1 106 ? -17.776 -2.327 3.107 1.00 61.16 106 CYS A N 1
ATOM 829 C CA . CYS A 1 106 ? -16.532 -2.031 2.386 1.00 61.16 106 CYS A CA 1
ATOM 830 C C . CYS A 1 106 ? -15.318 -2.712 3.035 1.00 61.16 106 CYS A C 1
ATOM 832 O O . CYS A 1 106 ? -14.467 -3.240 2.323 1.00 61.16 106 CYS A O 1
ATOM 834 N N . TYR A 1 107 ? -15.263 -2.762 4.370 1.00 62.94 107 TYR A N 1
ATOM 835 C CA . TYR A 1 107 ? -14.216 -3.480 5.103 1.00 62.94 107 TYR A CA 1
ATOM 836 C C . TYR A 1 107 ? -14.229 -4.983 4.793 1.00 62.94 107 TYR A C 1
ATOM 838 O O . TYR A 1 107 ? -13.202 -5.548 4.421 1.00 62.94 107 TYR A O 1
ATOM 846 N N . MET A 1 108 ? -15.402 -5.617 4.872 1.00 65.00 108 MET A N 1
ATOM 847 C CA . MET A 1 108 ? -15.566 -7.034 4.543 1.00 65.00 108 MET A CA 1
ATOM 848 C C . MET A 1 108 ? -15.217 -7.309 3.077 1.00 65.00 108 MET A C 1
ATOM 850 O O . MET A 1 108 ? -14.621 -8.337 2.796 1.00 65.00 108 MET A O 1
ATOM 854 N N . LEU A 1 109 ? -15.506 -6.386 2.153 1.00 66.62 109 LEU A N 1
ATOM 855 C CA . LEU A 1 109 ? -15.186 -6.532 0.730 1.00 66.62 109 LEU A CA 1
ATOM 856 C C . LEU A 1 109 ? -13.668 -6.506 0.483 1.00 66.62 109 LEU A C 1
ATOM 858 O O . LEU A 1 109 ? -13.154 -7.393 -0.191 1.00 66.62 109 LEU A O 1
ATOM 862 N N . PHE A 1 110 ? -12.930 -5.567 1.086 1.00 67.44 110 PHE A N 1
ATOM 863 C CA . PHE A 1 110 ? -11.462 -5.533 0.989 1.00 67.44 110 PHE A CA 1
ATOM 864 C C . PHE A 1 110 ? -10.797 -6.752 1.641 1.00 67.44 110 PHE A C 1
ATOM 866 O O . PHE A 1 110 ? -9.876 -7.327 1.063 1.00 67.44 110 PHE A O 1
ATOM 873 N N . VAL A 1 111 ? -11.281 -7.187 2.808 1.00 72.12 111 VAL A N 1
ATOM 874 C CA . VAL A 1 111 ? -10.788 -8.402 3.479 1.00 72.12 111 VAL A CA 1
ATOM 875 C C . VAL A 1 111 ? -11.114 -9.654 2.659 1.00 72.12 111 VAL A C 1
ATOM 877 O O . VAL A 1 111 ? -10.254 -10.515 2.508 1.00 72.12 111 VAL A O 1
ATOM 880 N N . CYS A 1 112 ? -12.309 -9.744 2.070 1.00 69.12 112 CYS A N 1
ATOM 881 C CA . CYS A 1 112 ? -12.681 -10.829 1.163 1.00 69.12 112 CYS A CA 1
ATOM 882 C C . CYS A 1 112 ? -11.797 -10.864 -0.084 1.00 69.12 112 CYS A C 1
ATOM 884 O O . CYS A 1 112 ? -11.381 -11.944 -0.483 1.00 69.12 112 CYS A O 1
ATOM 886 N N . LEU A 1 113 ? -11.479 -9.715 -0.685 1.00 73.44 113 LEU A N 1
ATOM 887 C CA . LEU A 1 113 ? -10.582 -9.659 -1.840 1.00 73.44 113 LEU A CA 1
ATOM 888 C C . LEU A 1 113 ? -9.169 -10.131 -1.481 1.00 73.44 113 LEU A C 1
ATOM 890 O O . LEU A 1 113 ? -8.609 -10.942 -2.212 1.00 73.44 113 LEU A O 1
ATOM 894 N N . LEU A 1 114 ? -8.622 -9.694 -0.342 1.00 73.06 114 LEU A N 1
ATOM 895 C CA . LEU A 1 114 ? -7.325 -10.182 0.142 1.00 73.06 114 LEU A CA 1
ATOM 896 C C . LEU A 1 114 ? -7.349 -11.688 0.413 1.00 73.06 114 LEU A C 1
ATOM 898 O O . LEU A 1 114 ? -6.437 -12.395 -0.001 1.00 73.06 114 LEU A O 1
ATOM 902 N N . PHE A 1 115 ? -8.417 -12.183 1.035 1.00 79.56 115 PHE A N 1
ATOM 903 C CA . PHE A 1 115 ? -8.584 -13.601 1.328 1.00 79.56 115 PHE A CA 1
ATOM 904 C C . PHE A 1 115 ? -8.721 -14.450 0.058 1.00 79.56 115 PHE A C 1
ATOM 906 O O . PHE A 1 115 ? -8.136 -15.523 -0.026 1.00 79.56 115 PHE A O 1
ATOM 913 N N . ILE A 1 116 ? -9.453 -13.970 -0.954 1.00 80.38 116 ILE A N 1
ATOM 914 C CA . ILE A 1 116 ? -9.584 -14.648 -2.252 1.00 80.38 116 ILE A CA 1
ATOM 915 C C . ILE A 1 116 ? -8.239 -14.675 -2.985 1.00 80.38 116 ILE A C 1
ATOM 917 O O . ILE A 1 116 ? -7.900 -15.698 -3.571 1.00 80.38 116 ILE A O 1
ATOM 921 N N . VAL A 1 117 ? -7.462 -13.589 -2.941 1.00 83.50 117 VAL A N 1
ATOM 922 C CA . VAL A 1 117 ? -6.120 -13.544 -3.544 1.00 83.50 117 VAL A CA 1
ATOM 923 C C . VAL A 1 117 ? -5.167 -14.498 -2.824 1.00 83.50 117 VAL A C 1
ATOM 925 O O . VAL A 1 117 ? -4.492 -15.282 -3.482 1.00 83.50 117 VAL A O 1
ATOM 928 N N . GLU A 1 118 ? -5.142 -14.489 -1.491 1.00 83.88 118 GLU A N 1
ATOM 929 C CA . GLU A 1 118 ? -4.303 -15.388 -0.692 1.00 83.88 118 GLU A CA 1
ATOM 930 C C . GLU A 1 118 ? -4.683 -16.860 -0.906 1.00 83.88 118 GLU A C 1
ATOM 932 O O . GLU A 1 118 ? -3.813 -17.692 -1.157 1.00 83.88 118 GLU A O 1
ATOM 937 N N . ALA A 1 119 ? -5.981 -17.177 -0.910 1.00 87.81 119 ALA A N 1
ATOM 938 C CA . ALA A 1 119 ? -6.483 -18.516 -1.205 1.00 87.81 119 ALA A CA 1
ATOM 939 C C . ALA A 1 119 ? -6.206 -18.935 -2.655 1.00 87.81 119 ALA A C 1
ATOM 941 O O . ALA A 1 119 ? -5.891 -20.095 -2.897 1.00 87.81 119 ALA A O 1
ATOM 942 N N . GLY A 1 120 ? -6.296 -18.008 -3.610 1.00 89.81 120 GLY A N 1
ATOM 943 C CA . GLY A 1 120 ? -5.978 -18.243 -5.015 1.00 89.81 120 GLY A CA 1
ATOM 944 C C . GLY A 1 120 ? -4.501 -18.559 -5.224 1.00 89.81 120 GLY A C 1
ATOM 945 O O . GLY A 1 120 ? -4.191 -19.529 -5.900 1.00 89.81 120 GLY A O 1
ATOM 946 N N . VAL A 1 121 ? -3.596 -17.809 -4.589 1.00 88.69 121 VAL A N 1
ATOM 947 C CA . VAL A 1 121 ? -2.148 -18.078 -4.625 1.00 88.69 121 VAL A CA 1
ATOM 948 C C . VAL A 1 121 ? -1.815 -19.388 -3.913 1.00 88.69 121 VAL A C 1
ATOM 950 O O . VAL A 1 121 ? -1.046 -20.189 -4.433 1.00 88.69 121 VAL A O 1
ATOM 953 N N . ALA A 1 122 ? -2.412 -19.650 -2.748 1.00 88.00 122 ALA A N 1
ATOM 954 C CA . ALA A 1 122 ? -2.221 -20.913 -2.042 1.00 88.00 122 ALA A CA 1
ATOM 955 C C . ALA A 1 122 ? -2.723 -22.103 -2.874 1.00 88.00 122 ALA A C 1
ATOM 957 O O . ALA A 1 122 ? -2.046 -23.125 -2.952 1.00 88.00 122 ALA A O 1
ATOM 958 N N . ALA A 1 123 ? -3.881 -21.962 -3.524 1.00 87.88 123 ALA A N 1
ATOM 959 C CA . ALA A 1 123 ? -4.425 -22.966 -4.426 1.00 87.88 123 ALA A CA 1
ATOM 960 C C . ALA A 1 123 ? -3.567 -23.128 -5.682 1.00 87.88 123 ALA A C 1
ATOM 962 O O . ALA A 1 123 ? -3.342 -24.258 -6.084 1.00 87.88 123 ALA A O 1
ATOM 963 N N . ASP A 1 124 ? -3.054 -22.047 -6.269 1.00 85.88 124 ASP A N 1
ATOM 964 C CA . ASP A 1 124 ? -2.146 -22.092 -7.418 1.00 85.88 124 ASP A CA 1
ATOM 965 C C . ASP A 1 124 ? -0.861 -22.848 -7.069 1.00 85.88 124 ASP A C 1
ATOM 967 O O . ASP A 1 124 ? -0.516 -23.807 -7.745 1.00 85.88 124 ASP A O 1
ATOM 971 N N . ILE A 1 125 ? -0.226 -22.537 -5.937 1.00 86.69 1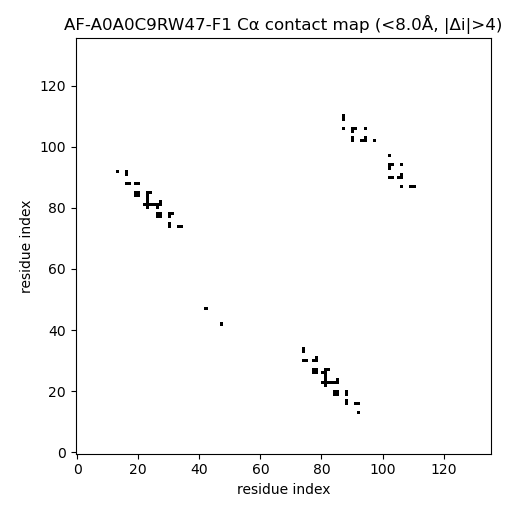25 ILE A N 1
ATOM 972 C CA . ILE A 1 125 ? 0.965 -23.253 -5.452 1.00 86.69 125 ILE A CA 1
ATOM 973 C C . ILE A 1 125 ? 0.663 -24.738 -5.195 1.00 86.69 125 ILE A C 1
ATOM 975 O O . ILE A 1 125 ? 1.485 -25.600 -5.501 1.00 86.69 125 ILE A O 1
ATOM 979 N N . PHE A 1 126 ? -0.504 -25.052 -4.627 1.00 82.06 126 PHE A N 1
ATOM 980 C CA . PHE A 1 126 ? -0.877 -26.419 -4.251 1.00 82.06 126 PHE A CA 1
ATOM 981 C C . PHE A 1 126 ? -1.373 -27.266 -5.437 1.00 82.06 126 PHE A C 1
ATOM 983 O O . PHE A 1 126 ? -1.189 -28.483 -5.452 1.00 82.06 126 PHE A O 1
ATOM 990 N N . LEU A 1 127 ? -2.020 -26.639 -6.424 1.00 77.81 127 LEU A N 1
ATOM 991 C CA . LEU A 1 127 ? -2.565 -27.278 -7.627 1.00 77.81 127 LEU A CA 1
ATOM 992 C C . LEU A 1 127 ? -1.591 -27.261 -8.798 1.00 77.81 127 LEU A C 1
ATOM 994 O O . LEU A 1 127 ? -1.738 -28.080 -9.706 1.00 77.81 127 LEU A O 1
ATOM 998 N N . ASN A 1 128 ? -0.586 -26.389 -8.779 1.00 75.38 128 ASN A N 1
ATOM 999 C CA . ASN A 1 128 ? 0.543 -26.472 -9.684 1.00 75.38 128 ASN A CA 1
ATOM 1000 C C . ASN A 1 128 ? 1.377 -27.698 -9.295 1.00 75.38 128 ASN A C 1
ATOM 1002 O O . ASN A 1 128 ? 2.409 -27.576 -8.659 1.00 75.38 128 ASN A O 1
ATOM 1006 N N . LYS A 1 129 ? 0.916 -28.899 -9.654 1.00 63.78 129 LYS A N 1
ATOM 1007 C CA . LYS A 1 129 ? 1.674 -30.160 -9.579 1.00 63.78 129 LYS A CA 1
ATOM 1008 C C . LYS A 1 129 ? 2.628 -30.336 -10.769 1.00 63.78 129 LYS A C 1
ATOM 1010 O O . LYS A 1 129 ? 3.326 -31.337 -10.849 1.00 63.78 129 LYS A O 1
ATOM 1015 N N . ASN A 1 130 ? 2.694 -29.354 -11.673 1.00 63.34 130 ASN A N 1
ATOM 1016 C CA . ASN A 1 130 ? 3.478 -29.426 -12.909 1.00 63.34 130 ASN A CA 1
ATOM 1017 C C . ASN A 1 130 ? 4.990 -29.208 -12.701 1.00 63.34 130 ASN A C 1
ATOM 1019 O O . ASN A 1 130 ? 5.743 -29.270 -13.669 1.00 63.34 130 ASN A O 1
ATOM 1023 N N . TRP A 1 131 ? 5.461 -28.953 -11.474 1.00 60.72 131 TRP A N 1
ATOM 1024 C CA . TRP A 1 131 ? 6.899 -28.845 -11.199 1.00 60.72 131 TRP A CA 1
ATOM 1025 C C . TRP A 1 131 ? 7.615 -30.203 -11.093 1.00 60.72 131 TRP A C 1
ATOM 1027 O O . TRP A 1 131 ? 8.842 -30.217 -11.125 1.00 60.72 131 TRP A O 1
ATOM 1037 N N . GLU A 1 132 ? 6.900 -31.335 -11.019 1.00 57.16 132 GLU A N 1
ATOM 1038 C CA . GLU A 1 132 ? 7.529 -32.671 -10.977 1.00 57.16 132 GLU A CA 1
ATOM 1039 C C . GLU A 1 132 ? 7.833 -33.279 -12.358 1.00 57.16 132 GLU A C 1
ATOM 1041 O O . GLU A 1 132 ? 8.680 -34.162 -12.448 1.00 57.16 132 GLU A O 1
ATOM 1046 N N . GLU A 1 133 ? 7.221 -32.810 -13.451 1.00 60.06 133 GLU A N 1
ATOM 1047 C CA . GLU A 1 133 ? 7.326 -33.495 -14.757 1.00 60.06 133 GLU A CA 1
ATOM 1048 C C . GLU A 1 133 ? 8.491 -33.019 -15.649 1.00 60.06 133 GLU A C 1
ATOM 1050 O O . GLU A 1 133 ? 8.667 -33.514 -16.759 1.00 60.06 133 GLU A O 1
ATOM 1055 N N . VAL A 1 134 ? 9.338 -32.097 -15.174 1.00 61.34 134 VAL A N 1
ATOM 1056 C CA . VAL A 1 134 ? 10.520 -31.598 -15.916 1.00 61.34 134 VAL A CA 1
ATOM 1057 C C . VAL A 1 134 ? 11.826 -32.130 -15.306 1.00 61.34 134 VAL A C 1
ATOM 1059 O O . VAL A 1 134 ? 12.833 -31.429 -15.266 1.00 61.34 134 VAL A O 1
ATOM 1062 N N . ASN A 1 135 ? 11.842 -33.362 -14.780 1.00 50.69 135 ASN A N 1
ATOM 1063 C CA . ASN A 1 135 ? 13.111 -33.993 -14.385 1.00 50.69 135 ASN A CA 1
ATOM 1064 C C . ASN A 1 135 ? 13.156 -35.534 -14.429 1.00 50.69 135 ASN A C 1
ATOM 1066 O O . ASN A 1 135 ? 13.895 -36.143 -13.653 1.00 50.69 135 ASN A O 1
ATOM 1070 N N . THR A 1 136 ? 12.425 -36.172 -15.347 1.00 45.66 136 THR A N 1
ATOM 1071 C CA . THR A 1 136 ? 12.606 -37.604 -15.670 1.00 45.66 136 THR A CA 1
ATOM 1072 C C . THR A 1 136 ? 12.735 -37.833 -17.158 1.00 45.66 136 THR A C 1
ATOM 1074 O O . THR A 1 136 ? 11.906 -37.257 -17.895 1.00 45.66 136 THR A O 1
#

Mean predicted aligned error: 14.39 Å

pLDDT: mean 70.51, std 14.89, range [41.19, 94.12]

Organism: NCBI:txid56998

Foldseek 3Di:
DVVVVVVVVLVVLLVVLVVLLVQLVVLQVVLVVVVVVVVVVCCVVDPDPPPDPDVDDDDPPVPVVVVVPPPPVVSVVSNVSSVLSNQLSVLSVVVVVDPDVPSVVSNVVSVVVVVCVVVVVVCCVVVPPVVPPPPD

Secondary structure (DSSP, 8-state):
-HHHHHHHHHHHHHHHHHHHHHHHHHHHHHHHHHHHHHHHHHHHHS--TTS---S------TTTTTSSS---HHHHHHHHHHHHHHHHHHHHHHHHH---HHHHHHHHHHHHHHHHHHHHHHHHHHH--TTSTT--

InterPro domains:
  IPR018499 Tetraspanin/Peripherin [PF00335] (12-131)

Sequence (136 aa):
MWKMLRSCLQSTLKIVNSILTMVGLAIILYSLWMLKEWNLEESVVRPGNNLVKTPFEGRPFGQHLSDDLPRPWFIYTFLGIGISLCLITCSGHIAAETANGHCLSCYMLFVCLLFIVEAGVAADIFLNKNWEEVNT

Radius of gyration: 23.92 Å; Cα contacts (8 Å, |Δi|>4): 50; chains: 1; bounding box: 40×58×75 Å

Solvent-accessible surface area (backbone atoms only — not comparable to full-atom values): 7910 Å² total; per-residue (Å²): 110,72,68,60,52,51,54,50,50,52,52,51,51,53,53,51,37,53,52,40,35,55,52,14,51,51,37,33,55,52,28,52,50,52,50,51,51,52,55,51,50,51,55,68,77,49,68,73,94,79,80,72,88,73,94,78,78,93,76,92,67,73,66,67,61,59,72,68,54,72,72,66,55,65,49,55,50,46,31,51,49,13,52,49,37,38,52,56,31,55,37,53,58,47,56,76,72,46,98,49,75,70,61,51,50,57,42,53,50,56,51,47,51,52,50,51,51,53,52,46,51,52,46,48,65,69,66,54,65,72,79,68,74,81,78,122